Protein AF-A0A8T8C9V7-F1 (afdb_monomer)

Solvent-accessible surface area (backbone atoms only — not comparable to full-atom values): 4464 Å² total; per-residue (Å²): 81,33,39,29,30,73,89,54,51,72,45,75,28,45,78,74,46,79,59,98,54,36,38,33,27,33,42,95,88,41,81,45,80,44,49,69,79,39,93,51,44,49,78,33,89,47,66,29,59,39,34,59,72,49,64,52,62,67,70,59,30,49,54,42,43,57,50,50,55,56,51,56,65,56,68,76,71,120

Mean predicted aligned error: 6.94 Å

Radius of gyration: 13.94 Å; Cα contacts (8 Å, |Δi|>4): 121; chains: 1; bounding box: 28×25×36 Å

Sequence (78 aa):
MLVASKSGLISVVDLIEETKKTWVVMDEKVKKTISKTDPNTRSFNLMSDALKWVGAEPELIQTFLASEAKSDEQATKH

Foldseek 3Di:
DWKAFLVGDIFDWAFPDDDPFWTFTAGPNDTDIGGPPDPGMDDDPFPLVSCVNSVHDPVVSVVRVVVVVVVVVVVPPD

Nearest PDB 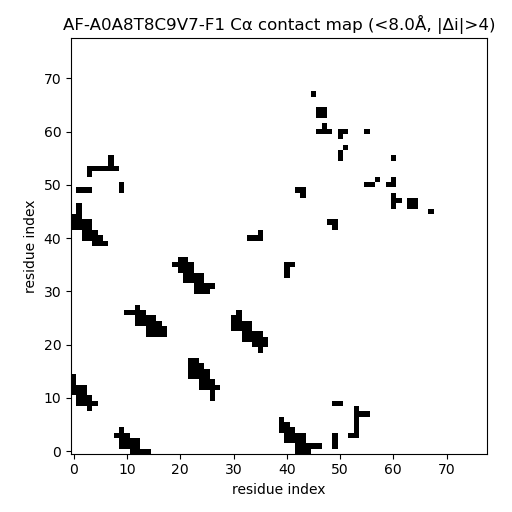structures (foldseek):
  5dy9-assembly1_F  TM=7.954E-01  e=2.309E-01  Methanocaldococcus jannaschii DSM 2661
  4noy-assembly1_A  TM=8.136E-01  e=2.991E-01  Listeria monocytogenes
  4nl3-assembly1_D  TM=8.253E-01  e=3.874E-01  Listeria monocytogenes
  1kq1-assembly1_A  TM=8.431E-01  e=4.705E-01  Staphylococcus aureus
  4x9c-assembly1_C  TM=7.956E-01  e=5.713E-01  Methanocaldococcus jannaschii

Structure (mmCIF, N/CA/C/O backbone):
data_AF-A0A8T8C9V7-F1
#
_entry.id   AF-A0A8T8C9V7-F1
#
loop_
_atom_site.group_PDB
_atom_site.id
_atom_site.type_symbol
_atom_site.label_atom_id
_atom_site.label_alt_id
_atom_site.label_comp_id
_atom_site.label_asym_id
_atom_site.label_entity_id
_atom_site.label_seq_id
_atom_site.pdbx_PDB_ins_code
_atom_site.Cartn_x
_atom_site.Cartn_y
_atom_site.Cartn_z
_atom_site.occupancy
_atom_site.B_iso_or_equiv
_atom_site.auth_seq_id
_atom_site.auth_comp_id
_atom_site.auth_asym_id
_atom_site.auth_atom_id
_atom_site.pdbx_PDB_model_num
ATOM 1 N N . MET A 1 1 ? 5.898 -6.529 0.246 1.00 85.81 1 MET A N 1
ATOM 2 C CA . MET A 1 1 ? 5.593 -5.079 0.336 1.00 85.81 1 MET A CA 1
ATOM 3 C C . MET A 1 1 ? 4.099 -4.912 0.114 1.00 85.81 1 MET A C 1
ATOM 5 O O . MET A 1 1 ? 3.531 -5.686 -0.646 1.00 85.81 1 MET A O 1
ATOM 9 N N . LEU A 1 2 ? 3.441 -3.952 0.756 1.00 89.44 2 LEU A N 1
ATOM 10 C CA . LEU A 1 2 ? 2.038 -3.655 0.463 1.00 89.44 2 LEU A CA 1
ATOM 11 C C . LEU A 1 2 ? 1.969 -2.431 -0.432 1.00 89.44 2 LEU A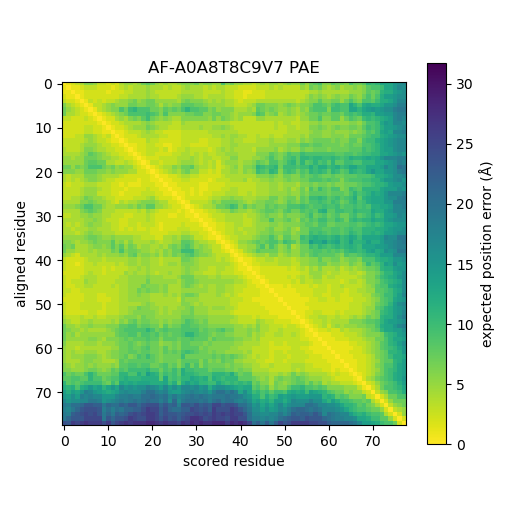 C 1
ATOM 13 O O . LEU A 1 2 ? 2.681 -1.457 -0.201 1.00 89.44 2 LEU A O 1
ATOM 17 N N . VAL A 1 3 ? 1.117 -2.461 -1.446 1.00 89.19 3 VAL A N 1
ATOM 18 C CA . VAL A 1 3 ? 0.833 -1.291 -2.274 1.00 89.19 3 VAL A CA 1
ATOM 19 C C . VAL A 1 3 ? -0.648 -1.013 -2.175 1.00 89.19 3 VAL A C 1
ATOM 21 O O . VAL A 1 3 ? -1.465 -1.856 -2.535 1.00 89.19 3 VAL A O 1
ATOM 24 N N . ALA A 1 4 ? -0.983 0.182 -1.701 1.00 89.31 4 ALA A N 1
ATOM 25 C CA . ALA A 1 4 ? -2.344 0.675 -1.712 1.00 89.31 4 ALA A CA 1
ATOM 26 C C . ALA A 1 4 ? -2.513 1.730 -2.801 1.00 89.31 4 ALA A C 1
ATOM 28 O O . ALA A 1 4 ? -1.630 2.554 -3.060 1.00 89.31 4 ALA A O 1
ATOM 29 N N . SER A 1 5 ? -3.683 1.711 -3.416 1.00 86.88 5 SER A N 1
ATOM 30 C CA . SER A 1 5 ? -4.133 2.711 -4.372 1.00 86.88 5 SER A CA 1
ATOM 31 C C . SER A 1 5 ? -5.288 3.513 -3.783 1.00 86.88 5 SER A C 1
ATOM 33 O O . SER A 1 5 ? -6.069 3.007 -2.979 1.00 86.88 5 SER A O 1
ATOM 35 N N . LYS A 1 6 ? -5.405 4.784 -4.170 1.00 82.62 6 LYS A N 1
ATOM 36 C CA . LYS A 1 6 ? -6.434 5.704 -3.664 1.00 82.62 6 LYS A CA 1
ATOM 37 C C . LYS A 1 6 ? -7.857 5.247 -4.011 1.00 82.62 6 LYS A C 1
ATOM 39 O O . LYS A 1 6 ? -8.814 5.700 -3.398 1.00 82.62 6 LYS A O 1
ATOM 44 N N . SER A 1 7 ? -7.994 4.335 -4.972 1.00 80.00 7 SER A N 1
ATOM 45 C CA . SER A 1 7 ? -9.244 3.646 -5.299 1.00 80.00 7 SER A CA 1
ATOM 46 C C . SER A 1 7 ? -9.650 2.579 -4.274 1.00 80.00 7 SER A C 1
ATOM 48 O O . SER A 1 7 ? -10.688 1.952 -4.452 1.00 80.00 7 SER A O 1
ATOM 50 N N . GLY A 1 8 ? -8.859 2.356 -3.220 1.00 79.56 8 GLY A N 1
ATOM 51 C CA . GLY A 1 8 ? -9.154 1.381 -2.171 1.00 79.56 8 GLY A CA 1
ATOM 52 C C . GLY A 1 8 ? -8.620 -0.024 -2.439 1.00 79.56 8 GLY A C 1
ATOM 53 O O . GLY A 1 8 ? -8.873 -0.924 -1.645 1.00 79.56 8 GLY A O 1
ATOM 54 N N . LEU A 1 9 ? -7.862 -0.235 -3.522 1.00 85.56 9 LEU A N 1
ATOM 55 C CA . LEU A 1 9 ? -7.219 -1.528 -3.765 1.00 85.56 9 LEU A CA 1
ATOM 56 C C . LEU A 1 9 ? -5.902 -1.597 -3.004 1.00 85.56 9 LEU A C 1
ATOM 58 O O . LEU A 1 9 ? -5.034 -0.742 -3.202 1.00 85.56 9 LEU A O 1
ATOM 62 N N . ILE A 1 10 ? -5.760 -2.633 -2.183 1.00 88.38 10 ILE A N 1
ATOM 63 C CA . ILE A 1 10 ? -4.518 -2.994 -1.508 1.00 88.38 10 ILE A CA 1
ATOM 64 C C . ILE A 1 10 ? -4.075 -4.340 -2.067 1.00 88.38 10 ILE A C 1
ATOM 66 O O . ILE A 1 10 ? -4.817 -5.318 -2.001 1.00 88.38 10 ILE A O 1
ATOM 70 N N . SER A 1 11 ? -2.862 -4.381 -2.604 1.00 87.50 11 SER A N 1
ATOM 71 C CA . SER A 1 11 ? -2.252 -5.597 -3.132 1.00 87.50 11 SER A CA 1
ATOM 72 C C . SER A 1 11 ? -0.969 -5.896 -2.372 1.00 87.50 11 SER A C 1
ATOM 74 O O . SER A 1 11 ? -0.149 -5.006 -2.118 1.00 87.50 11 SER A O 1
ATOM 76 N N . VAL A 1 12 ? -0.796 -7.165 -2.014 1.00 89.25 12 VAL A N 1
ATOM 77 C CA . VAL A 1 12 ? 0.476 -7.681 -1.510 1.00 89.25 12 VAL A CA 1
ATOM 78 C C . VAL A 1 12 ? 1.341 -7.967 -2.724 1.00 89.25 12 VAL A C 1
ATOM 80 O O . VAL A 1 12 ? 0.958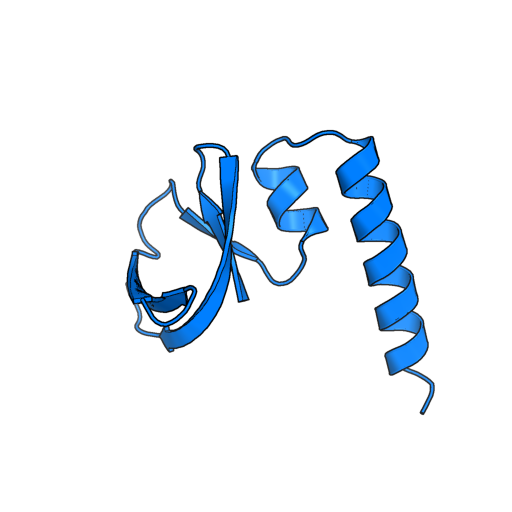 -8.754 -3.582 1.00 89.25 12 VAL A O 1
ATOM 83 N N . VAL A 1 13 ? 2.489 -7.309 -2.807 1.00 89.06 13 VAL A N 1
ATOM 84 C CA . VAL A 1 13 ? 3.384 -7.443 -3.952 1.00 89.06 13 VAL A CA 1
ATOM 85 C C . VAL A 1 13 ? 4.818 -7.668 -3.503 1.00 89.06 13 VAL A C 1
ATOM 87 O O . VAL A 1 13 ? 5.277 -7.136 -2.481 1.00 89.06 13 VAL A O 1
ATOM 90 N N . ASP A 1 14 ? 5.548 -8.425 -4.307 1.00 90.19 14 ASP A N 1
ATOM 91 C CA . ASP A 1 14 ? 6.974 -8.637 -4.114 1.00 90.19 14 ASP A CA 1
ATOM 92 C C . ASP A 1 14 ? 7.744 -7.570 -4.876 1.00 90.19 14 ASP A C 1
ATOM 94 O O . ASP A 1 14 ? 7.600 -7.425 -6.088 1.00 90.19 14 ASP A O 1
ATOM 98 N N . LEU A 1 15 ? 8.560 -6.790 -4.173 1.00 89.31 15 LEU A N 1
ATOM 99 C CA . LEU A 1 15 ? 9.413 -5.804 -4.821 1.00 89.31 15 LEU A CA 1
ATOM 100 C C . LEU A 1 15 ? 10.526 -6.540 -5.573 1.00 89.31 15 LEU A C 1
ATOM 102 O O . LEU A 1 15 ? 11.366 -7.186 -4.955 1.00 89.31 15 LEU A O 1
ATOM 106 N N . ILE A 1 16 ? 10.526 -6.434 -6.901 1.00 91.62 16 ILE A N 1
ATOM 107 C CA . ILE A 1 16 ? 11.573 -7.016 -7.747 1.00 91.62 16 ILE A CA 1
ATOM 108 C C . ILE A 1 16 ? 12.715 -6.019 -7.911 1.00 91.62 16 ILE A C 1
ATOM 110 O O . ILE A 1 16 ? 13.881 -6.366 -7.769 1.00 91.62 16 ILE A O 1
ATOM 114 N N . GLU A 1 17 ? 12.374 -4.776 -8.247 1.00 89.81 17 GLU A N 1
ATOM 115 C CA . GLU A 1 17 ? 13.349 -3.731 -8.530 1.00 89.81 17 GLU A CA 1
ATOM 116 C C . GLU A 1 17 ? 12.793 -2.372 -8.117 1.00 89.81 17 GLU A C 1
ATOM 118 O O . GLU A 1 17 ? 11.621 -2.059 -8.323 1.00 89.81 17 GLU A O 1
ATOM 123 N N . GLU A 1 18 ? 13.645 -1.533 -7.545 1.00 88.81 18 GLU A N 1
ATOM 124 C CA . GLU A 1 18 ? 13.295 -0.183 -7.137 1.00 88.81 18 GLU A CA 1
ATOM 125 C C . GLU A 1 18 ? 14.202 0.822 -7.842 1.00 88.81 18 GLU A C 1
ATOM 127 O O . GLU A 1 18 ? 15.418 0.822 -7.667 1.00 88.81 18 GLU A O 1
ATOM 132 N N . THR A 1 19 ? 13.604 1.729 -8.613 1.00 87.69 19 THR A N 1
ATOM 133 C CA . THR A 1 19 ? 14.317 2.854 -9.224 1.00 87.69 19 THR A CA 1
ATOM 134 C C . THR A 1 19 ? 14.005 4.150 -8.474 1.00 87.69 19 THR A C 1
ATOM 136 O O . THR A 1 19 ? 13.220 4.179 -7.528 1.00 87.69 19 THR A O 1
ATOM 139 N N . LYS A 1 20 ? 14.579 5.283 -8.899 1.00 85.75 20 LYS A N 1
ATOM 140 C CA . LYS A 1 20 ? 14.267 6.593 -8.293 1.00 85.75 20 LYS A CA 1
ATOM 141 C C . LYS A 1 20 ? 12.817 7.038 -8.513 1.00 85.75 20 LYS A C 1
ATOM 143 O O . LYS A 1 20 ? 12.303 7.810 -7.713 1.00 85.75 20 LYS A O 1
ATOM 148 N N . LYS A 1 21 ? 12.175 6.591 -9.597 1.00 87.94 21 LYS A N 1
ATOM 149 C CA . LYS A 1 21 ? 10.843 7.070 -10.015 1.00 87.94 21 LYS A CA 1
ATOM 150 C C . LYS A 1 21 ? 9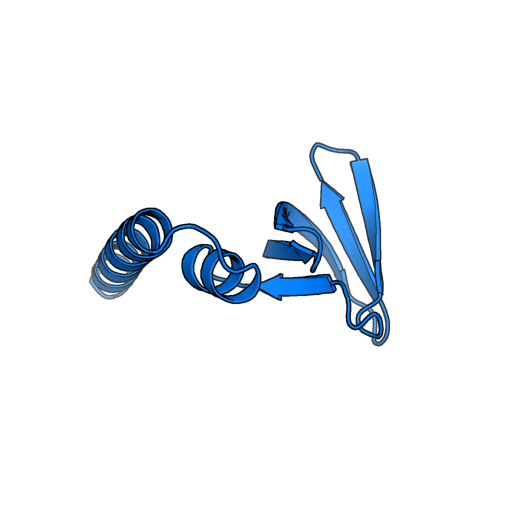.784 5.973 -10.048 1.00 87.94 21 LYS A C 1
ATOM 152 O O . LYS A 1 21 ? 8.601 6.293 -10.043 1.00 87.94 21 LYS A O 1
ATOM 157 N N . THR A 1 22 ? 10.184 4.705 -10.059 1.00 90.00 22 THR A N 1
ATOM 158 C CA . THR A 1 22 ? 9.275 3.562 -10.186 1.00 90.00 22 THR A CA 1
ATOM 159 C C . THR A 1 22 ? 9.656 2.426 -9.240 1.00 90.00 22 THR A C 1
ATOM 161 O O . THR A 1 22 ? 10.825 2.248 -8.902 1.00 90.00 22 THR A O 1
ATOM 164 N N . TRP A 1 23 ? 8.658 1.653 -8.833 1.00 89.31 23 TRP A N 1
ATOM 165 C CA . TRP A 1 23 ? 8.794 0.333 -8.234 1.00 89.31 23 TRP A CA 1
ATOM 166 C C . TRP A 1 23 ? 8.336 -0.703 -9.254 1.00 89.31 23 TRP A C 1
ATOM 168 O O . TRP A 1 23 ? 7.250 -0.594 -9.818 1.00 89.31 23 TRP A O 1
ATOM 178 N N . VAL A 1 24 ? 9.156 -1.710 -9.496 1.00 91.31 24 VAL A N 1
ATOM 179 C CA . VAL A 1 24 ? 8.805 -2.883 -10.285 1.00 91.31 24 VAL A CA 1
ATOM 180 C C . VAL A 1 24 ? 8.495 -3.994 -9.301 1.00 91.31 24 VAL A C 1
ATOM 182 O O . VAL A 1 24 ? 9.365 -4.423 -8.544 1.00 91.31 24 VAL A O 1
ATOM 185 N N . VAL A 1 25 ? 7.252 -4.449 -9.304 1.00 91.19 25 VAL A N 1
ATOM 186 C CA . VAL A 1 25 ? 6.743 -5.421 -8.342 1.00 91.19 25 VAL A CA 1
ATOM 187 C C . VAL A 1 25 ? 6.165 -6.643 -9.054 1.00 91.19 25 VAL A C 1
ATOM 189 O O . VAL A 1 25 ? 5.772 -6.566 -10.219 1.00 91.19 25 VAL A O 1
ATOM 192 N N . MET A 1 26 ? 6.117 -7.780 -8.370 1.00 90.81 26 MET A N 1
ATOM 193 C CA . MET A 1 26 ? 5.417 -8.984 -8.799 1.00 90.81 26 MET A CA 1
ATOM 194 C C . MET A 1 26 ? 4.139 -9.119 -7.979 1.00 90.81 26 MET A C 1
ATOM 196 O O . MET A 1 26 ? 4.189 -9.156 -6.755 1.00 90.81 26 MET A O 1
ATOM 200 N N . ASP A 1 27 ? 3.008 -9.188 -8.661 1.00 88.00 27 ASP A N 1
ATOM 201 C CA . ASP A 1 27 ? 1.692 -9.416 -8.075 1.00 88.00 27 ASP A CA 1
ATOM 202 C C . ASP A 1 27 ? 1.144 -10.713 -8.668 1.00 88.00 27 ASP A C 1
ATOM 204 O O . ASP A 1 27 ? 0.910 -10.777 -9.871 1.00 88.00 27 ASP A O 1
ATOM 208 N N . GLU A 1 28 ? 1.053 -11.779 -7.874 1.00 85.06 28 GLU A N 1
ATOM 209 C CA . GLU A 1 28 ? 0.583 -13.101 -8.325 1.00 85.06 28 GLU A CA 1
ATOM 210 C C . GLU A 1 28 ? 1.261 -13.614 -9.618 1.00 85.06 28 GLU A C 1
ATOM 212 O O . GLU A 1 28 ? 0.620 -14.140 -10.526 1.00 85.06 28 GLU A O 1
ATOM 217 N N . LYS A 1 29 ? 2.592 -13.470 -9.714 1.00 85.56 29 LYS A N 1
ATOM 218 C CA . LYS A 1 29 ? 3.417 -13.780 -10.911 1.00 85.56 29 LYS A CA 1
ATOM 219 C C . LYS A 1 29 ? 3.216 -12.839 -12.106 1.00 85.56 29 LYS A C 1
ATOM 221 O O . LYS A 1 29 ? 3.841 -13.033 -13.148 1.00 85.56 29 LYS A O 1
ATOM 226 N N . VAL A 1 30 ? 2.415 -11.791 -11.961 1.00 87.44 30 VAL A N 1
ATOM 227 C CA . VAL A 1 30 ? 2.276 -10.710 -12.936 1.00 87.44 30 VAL A CA 1
ATOM 228 C C . VAL A 1 30 ? 3.225 -9.578 -12.563 1.00 87.44 30 VAL A C 1
ATOM 230 O O . VAL A 1 30 ? 3.151 -8.999 -11.482 1.00 87.44 30 VAL A O 1
ATOM 233 N N . LYS A 1 31 ? 4.132 -9.230 -13.476 1.00 89.88 31 LYS A N 1
ATOM 234 C CA . LYS A 1 31 ? 5.028 -8.086 -13.293 1.00 89.88 31 LYS A CA 1
ATOM 235 C C . LYS A 1 31 ? 4.244 -6.785 -13.484 1.00 89.88 31 LYS A C 1
ATOM 237 O O . LYS A 1 31 ? 3.693 -6.550 -14.558 1.00 89.88 31 LYS A O 1
ATOM 242 N N . LYS A 1 32 ? 4.228 -5.930 -12.463 1.00 87.50 32 LYS A N 1
ATOM 243 C CA . LYS A 1 32 ? 3.603 -4.603 -12.475 1.00 87.50 32 LYS A CA 1
ATOM 244 C C . LYS A 1 32 ? 4.650 -3.523 -12.222 1.00 87.50 32 LYS A C 1
ATOM 246 O O . LYS A 1 32 ? 5.594 -3.717 -11.462 1.00 87.50 32 LYS A O 1
ATOM 251 N N . THR A 1 33 ? 4.465 -2.366 -12.846 1.00 88.94 33 THR A N 1
ATOM 252 C CA . THR A 1 33 ? 5.311 -1.189 -12.623 1.00 88.94 33 THR A CA 1
ATOM 253 C C . THR A 1 33 ? 4.457 -0.095 -12.008 1.00 88.94 33 THR A C 1
ATOM 255 O O . THR A 1 33 ? 3.456 0.310 -12.591 1.00 88.94 33 THR A O 1
ATOM 258 N N . ILE A 1 34 ? 4.856 0.377 -10.834 1.00 86.44 34 ILE A N 1
ATOM 259 C CA . ILE A 1 34 ? 4.174 1.417 -10.068 1.00 86.44 34 ILE A CA 1
ATOM 260 C C . ILE A 1 34 ? 5.053 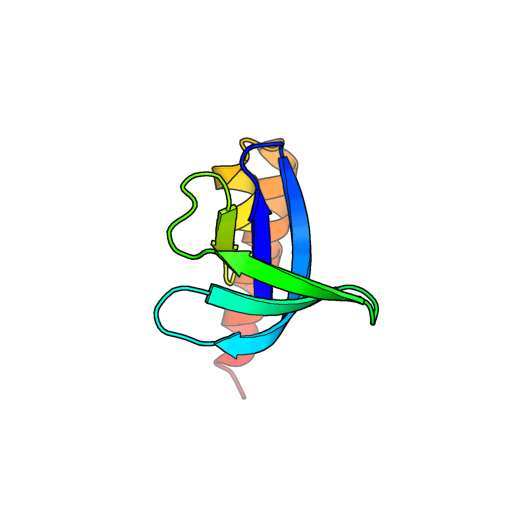2.661 -10.064 1.00 86.44 34 ILE A C 1
ATOM 262 O O . ILE A 1 34 ? 6.257 2.584 -9.828 1.00 86.44 34 ILE A O 1
ATOM 266 N N . SER A 1 35 ? 4.464 3.823 -10.311 1.00 87.75 35 SER A N 1
ATOM 267 C CA . SER A 1 35 ? 5.187 5.094 -10.295 1.00 87.75 35 SER A CA 1
ATOM 268 C C . SER A 1 35 ? 5.193 5.685 -8.889 1.00 87.75 35 SER A C 1
ATOM 270 O O . SER A 1 35 ? 4.141 5.966 -8.330 1.00 87.75 35 SER A O 1
ATOM 272 N N . LYS A 1 36 ? 6.375 5.967 -8.331 1.00 84.31 36 LYS A N 1
ATOM 273 C CA . LYS A 1 36 ? 6.504 6.638 -7.019 1.00 84.31 36 LYS A CA 1
ATOM 274 C C . LYS A 1 36 ? 6.013 8.078 -7.035 1.00 84.31 36 LYS A C 1
ATOM 276 O O . LYS A 1 36 ? 5.735 8.663 -5.997 1.00 84.31 36 LYS A O 1
ATOM 281 N N . THR A 1 37 ? 6.003 8.671 -8.223 1.00 84.06 37 THR A N 1
ATOM 282 C CA . THR A 1 37 ? 5.536 10.036 -8.452 1.00 84.06 37 THR A CA 1
ATOM 283 C C . THR A 1 37 ? 4.021 10.110 -8.595 1.00 84.06 37 THR A C 1
ATOM 285 O O . THR A 1 37 ? 3.493 11.213 -8.680 1.00 84.06 37 THR A O 1
ATOM 288 N N . ASP A 1 38 ? 3.328 8.969 -8.679 1.00 83.38 38 ASP A N 1
ATOM 289 C CA . ASP A 1 38 ? 1.874 8.948 -8.773 1.00 83.38 38 ASP A CA 1
ATOM 290 C C . ASP A 1 38 ? 1.266 9.187 -7.381 1.00 83.38 38 ASP A C 1
ATOM 292 O O . ASP A 1 38 ? 1.470 8.372 -6.477 1.00 83.38 38 ASP A O 1
ATOM 296 N N . PRO A 1 39 ? 0.504 10.278 -7.177 1.00 81.50 39 PRO A N 1
ATOM 297 C CA . PRO A 1 39 ? -0.153 10.545 -5.900 1.00 81.50 39 PRO A CA 1
ATOM 298 C C . PRO A 1 39 ? -1.245 9.521 -5.557 1.00 81.50 39 PRO A C 1
ATOM 300 O O . PRO A 1 39 ? -1.745 9.518 -4.430 1.00 81.50 39 PRO A O 1
ATOM 303 N N . ASN A 1 40 ? -1.646 8.676 -6.510 1.00 84.50 40 ASN A N 1
ATOM 304 C CA . ASN A 1 40 ? -2.688 7.679 -6.310 1.00 84.50 40 ASN A CA 1
ATOM 305 C C . ASN A 1 40 ? -2.172 6.357 -5.750 1.00 84.50 40 ASN A C 1
ATOM 307 O O . ASN A 1 40 ? -2.996 5.564 -5.310 1.00 84.50 40 ASN A O 1
ATOM 311 N N . THR A 1 41 ? -0.864 6.097 -5.751 1.00 85.56 41 THR A N 1
ATOM 312 C CA . THR A 1 41 ? -0.306 4.822 -5.280 1.00 85.56 41 THR A CA 1
ATOM 313 C C . THR A 1 41 ? 0.756 5.043 -4.225 1.00 85.56 41 THR A C 1
ATOM 315 O O . THR A 1 41 ? 1.675 5.838 -4.414 1.00 85.56 41 THR A O 1
ATOM 318 N N . ARG A 1 42 ? 0.665 4.303 -3.121 1.00 87.25 42 ARG A N 1
ATOM 319 C CA . ARG A 1 42 ? 1.629 4.387 -2.030 1.00 87.25 42 ARG A CA 1
ATOM 320 C C . ARG A 1 42 ? 1.959 3.003 -1.501 1.00 87.25 42 ARG A C 1
ATOM 322 O O . ARG A 1 42 ? 1.085 2.150 -1.367 1.00 87.25 42 ARG A O 1
ATOM 329 N N . SER A 1 43 ? 3.235 2.788 -1.214 1.00 87.56 43 SER A N 1
ATOM 330 C CA . SER A 1 43 ? 3.702 1.557 -0.596 1.00 87.56 43 SER A CA 1
ATOM 331 C C . SER A 1 43 ? 3.679 1.656 0.926 1.00 87.56 43 SER A C 1
ATOM 333 O O . SER A 1 43 ? 4.025 2.696 1.490 1.00 87.56 43 SER A O 1
ATOM 335 N N . PHE A 1 44 ? 3.343 0.550 1.573 1.00 88.50 44 PHE A N 1
ATOM 336 C CA . PHE A 1 44 ? 3.274 0.389 3.016 1.00 88.50 44 PHE A CA 1
ATOM 337 C C . PHE A 1 44 ? 4.010 -0.886 3.432 1.00 88.50 44 PHE A C 1
ATOM 339 O O . PHE A 1 44 ? 4.136 -1.840 2.658 1.00 88.50 44 PHE A O 1
ATOM 346 N N . ASN A 1 45 ? 4.496 -0.889 4.670 1.00 86.12 45 ASN A N 1
ATOM 347 C CA . ASN A 1 45 ? 5.065 -2.083 5.293 1.00 86.12 45 ASN A CA 1
ATOM 348 C C . ASN A 1 45 ? 4.014 -2.832 6.119 1.00 86.12 45 ASN A C 1
ATOM 350 O O . ASN A 1 45 ? 4.046 -4.056 6.157 1.00 86.12 45 ASN A O 1
ATOM 354 N N . LEU A 1 46 ? 3.078 -2.092 6.720 1.00 87.19 46 LEU A N 1
ATOM 355 C CA . LEU A 1 46 ? 2.001 -2.615 7.554 1.00 87.19 46 LEU A CA 1
ATOM 356 C C . LEU A 1 46 ? 0.661 -2.562 6.816 1.00 87.19 46 LEU A C 1
ATOM 358 O O . LEU A 1 46 ? 0.361 -1.600 6.099 1.00 87.19 46 LEU A O 1
ATOM 362 N N . MET A 1 47 ? -0.151 -3.599 7.007 1.00 87.44 47 MET A N 1
ATOM 363 C CA . MET A 1 47 ? -1.496 -3.694 6.444 1.00 87.44 47 MET A CA 1
ATOM 364 C C . MET A 1 47 ? -2.431 -2.699 7.121 1.00 87.44 47 MET A C 1
ATOM 366 O O . MET A 1 47 ? -3.233 -2.059 6.443 1.00 87.44 47 MET A O 1
ATOM 370 N N . SER A 1 48 ? -2.287 -2.501 8.432 1.00 90.06 48 SER A N 1
ATOM 371 C CA . SER A 1 48 ? -3.065 -1.505 9.174 1.00 90.06 48 SER A CA 1
ATOM 372 C C . SER A 1 48 ? -2.873 -0.083 8.629 1.00 90.06 48 SER A C 1
ATOM 374 O O . SER A 1 48 ? -3.854 0.639 8.443 1.00 90.06 48 SER A O 1
ATOM 376 N N . ASP A 1 49 ? -1.640 0.300 8.288 1.00 89.50 49 ASP A N 1
ATOM 377 C CA . ASP A 1 49 ? -1.336 1.606 7.693 1.00 89.50 49 ASP A CA 1
ATOM 378 C C . ASP A 1 49 ? -1.945 1.766 6.295 1.00 89.50 49 ASP A C 1
ATOM 380 O O . ASP A 1 49 ? -2.522 2.813 5.984 1.00 89.50 49 ASP A O 1
ATOM 384 N N . ALA A 1 50 ? -1.850 0.724 5.462 1.00 90.31 50 ALA A N 1
ATOM 385 C CA . ALA A 1 50 ? -2.464 0.709 4.138 1.00 90.31 50 ALA A CA 1
ATOM 386 C C . ALA A 1 50 ? -3.989 0.876 4.236 1.00 90.31 50 ALA A C 1
ATOM 388 O O . ALA A 1 50 ? -4.565 1.729 3.559 1.00 90.31 50 ALA A O 1
ATOM 389 N N . LEU A 1 51 ? -4.628 0.116 5.133 1.00 89.56 51 LEU A N 1
ATOM 390 C CA . LEU A 1 51 ? -6.066 0.167 5.405 1.00 89.56 51 LEU A CA 1
ATOM 391 C C . LEU A 1 51 ? -6.505 1.542 5.924 1.00 89.56 51 LEU A C 1
ATOM 393 O O . LEU A 1 51 ? -7.507 2.093 5.466 1.00 89.56 51 LEU A O 1
ATOM 397 N N . LYS A 1 52 ? -5.728 2.138 6.831 1.00 89.44 52 LYS A N 1
ATOM 398 C CA . LYS A 1 52 ? -5.987 3.480 7.360 1.00 89.44 52 LYS A CA 1
ATOM 399 C C . LYS A 1 52 ? -5.898 4.550 6.277 1.00 89.44 52 LYS A C 1
ATOM 401 O O . LYS A 1 52 ? -6.684 5.494 6.287 1.00 89.44 52 LYS A O 1
ATOM 406 N N . TRP A 1 53 ? -4.961 4.411 5.342 1.00 88.12 53 TRP A N 1
ATOM 407 C CA . TRP A 1 53 ? -4.799 5.369 4.253 1.00 88.12 53 TRP A CA 1
ATOM 408 C C . TRP A 1 53 ? -5.933 5.296 3.225 1.00 88.12 53 TRP A C 1
ATOM 410 O O . TRP A 1 53 ? -6.391 6.341 2.764 1.00 88.12 53 TRP A O 1
ATOM 420 N N . VAL A 1 54 ? -6.414 4.092 2.894 1.00 88.56 54 VAL A N 1
ATOM 421 C CA . VAL A 1 54 ? -7.566 3.931 1.987 1.00 88.56 54 VAL A CA 1
ATOM 422 C C . VAL A 1 54 ? -8.913 4.235 2.649 1.00 88.56 54 VAL A C 1
ATOM 424 O O . VAL A 1 54 ? -9.917 4.332 1.951 1.00 88.56 54 VAL A O 1
ATOM 427 N N . GLY A 1 55 ? -8.945 4.398 3.975 1.00 87.25 55 GLY A N 1
ATOM 428 C CA . GLY A 1 55 ? -10.178 4.642 4.724 1.00 87.25 55 GLY A CA 1
ATOM 429 C C . GLY A 1 55 ? -11.049 3.393 4.871 1.00 87.25 55 GLY A C 1
ATOM 430 O O . GLY A 1 55 ? -12.269 3.493 4.786 1.00 87.25 55 GLY A O 1
ATOM 431 N N . ALA A 1 56 ? -10.431 2.223 5.055 1.00 87.31 56 ALA A N 1
ATOM 432 C CA . ALA A 1 56 ? -11.147 0.982 5.337 1.00 87.31 56 ALA A CA 1
ATOM 433 C C . ALA A 1 56 ? -11.814 1.002 6.726 1.00 87.31 56 ALA A C 1
ATOM 435 O O . ALA A 1 56 ? -11.561 1.884 7.550 1.00 87.31 56 ALA A O 1
ATOM 436 N N . GLU A 1 57 ? -12.644 -0.008 6.993 1.00 89.69 57 GLU A N 1
ATOM 437 C CA . GLU A 1 57 ? -13.382 -0.141 8.250 1.00 89.69 57 GLU A CA 1
ATOM 438 C C . GLU A 1 57 ? -12.458 -0.080 9.488 1.00 89.69 57 GLU A C 1
ATOM 440 O O . GLU A 1 57 ? -11.463 -0.817 9.558 1.00 89.69 57 GLU A O 1
ATOM 445 N N . PRO A 1 58 ? -12.786 0.745 10.502 1.00 87.75 58 PRO A N 1
ATOM 446 C CA . PRO A 1 58 ? -11.975 0.886 11.712 1.00 87.75 58 PRO A CA 1
ATOM 447 C C . PRO A 1 58 ? -11.746 -0.428 12.467 1.00 87.75 58 PRO A C 1
ATOM 449 O O . PRO A 1 58 ? -10.658 -0.640 13.003 1.00 87.75 58 PRO A O 1
ATOM 452 N N . GLU A 1 59 ? -12.741 -1.319 12.497 1.00 88.94 59 GLU A N 1
ATOM 453 C CA . GLU A 1 59 ? -12.636 -2.627 13.161 1.00 88.94 59 GLU A CA 1
ATOM 454 C C . GLU A 1 59 ? -11.603 -3.534 12.477 1.00 88.94 59 GLU A C 1
ATOM 456 O O . GLU A 1 59 ? -10.819 -4.222 13.140 1.00 88.94 59 GLU A O 1
ATOM 461 N N . LEU A 1 60 ? -11.540 -3.483 11.142 1.00 87.50 60 LEU A N 1
ATOM 462 C CA . LEU A 1 60 ? -10.556 -4.224 10.359 1.00 87.50 60 LEU A CA 1
ATOM 463 C C . LEU A 1 60 ? -9.147 -3.684 10.625 1.00 87.50 60 LEU A C 1
ATOM 465 O O . LEU A 1 60 ? -8.237 -4.457 10.920 1.00 87.50 60 LEU A O 1
ATOM 469 N N . ILE A 1 61 ? -8.981 -2.357 10.603 1.00 89.12 61 ILE A N 1
ATOM 470 C CA . ILE A 1 61 ? -7.704 -1.698 10.914 1.00 89.12 61 ILE A CA 1
ATOM 471 C C . ILE A 1 61 ? -7.217 -2.102 12.310 1.00 89.12 61 ILE A C 1
ATOM 473 O O . ILE A 1 61 ? -6.059 -2.485 12.455 1.00 89.12 61 ILE A O 1
ATOM 477 N N . GLN A 1 62 ? -8.086 -2.063 13.328 1.00 88.69 62 GLN A N 1
ATOM 478 C CA . GLN A 1 62 ? -7.727 -2.460 14.694 1.00 88.69 62 GLN A CA 1
ATOM 479 C C . GLN A 1 62 ? -7.337 -3.935 14.796 1.00 88.69 62 GLN A C 1
ATOM 481 O O . GLN A 1 62 ? -6.387 -4.260 15.505 1.00 88.69 62 GLN A O 1
ATOM 486 N N . THR A 1 63 ? -8.022 -4.823 14.071 1.00 88.69 63 THR A N 1
ATOM 487 C CA . THR A 1 63 ? -7.707 -6.260 14.059 1.00 88.69 63 THR A CA 1
ATOM 488 C C . THR A 1 63 ? -6.293 -6.515 13.534 1.00 88.69 63 THR A C 1
ATOM 490 O O . THR A 1 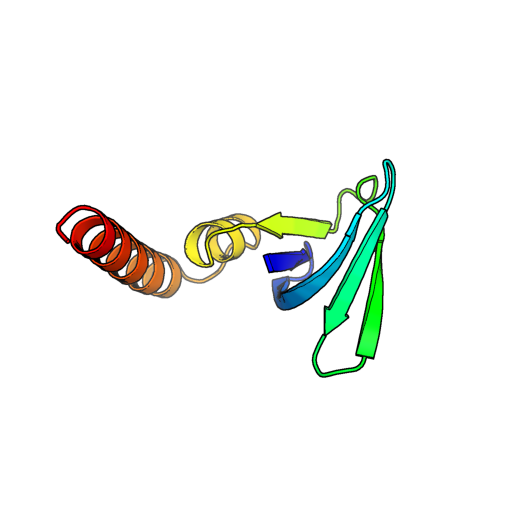63 ? -5.517 -7.248 14.159 1.00 88.69 63 THR A O 1
ATOM 493 N N . PHE A 1 64 ? -5.929 -5.874 12.419 1.00 87.62 64 PHE A N 1
ATOM 494 C CA . PHE A 1 64 ? -4.582 -5.974 11.856 1.00 87.62 64 PHE A CA 1
ATOM 495 C C . PHE A 1 64 ? -3.545 -5.298 12.747 1.00 87.62 64 PHE A C 1
ATOM 497 O O . PHE A 1 64 ? -2.533 -5.915 13.051 1.00 87.62 64 PHE A O 1
ATOM 504 N N . LEU A 1 65 ? -3.827 -4.0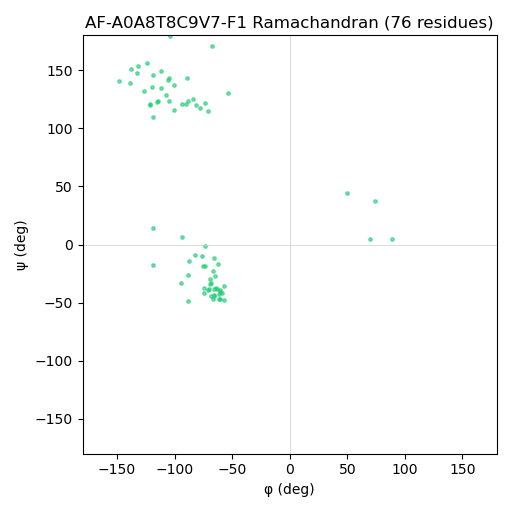99 13.257 1.00 88.12 65 LEU A N 1
ATOM 505 C CA . LEU A 1 65 ? -2.916 -3.363 14.133 1.00 88.12 65 LEU A CA 1
ATOM 506 C C . LEU A 1 65 ? -2.614 -4.131 15.431 1.00 88.12 65 LEU A C 1
ATOM 508 O O . LEU A 1 65 ? -1.466 -4.204 15.859 1.00 88.12 65 LEU A O 1
ATOM 512 N N . ALA A 1 66 ? -3.622 -4.771 16.030 1.00 86.81 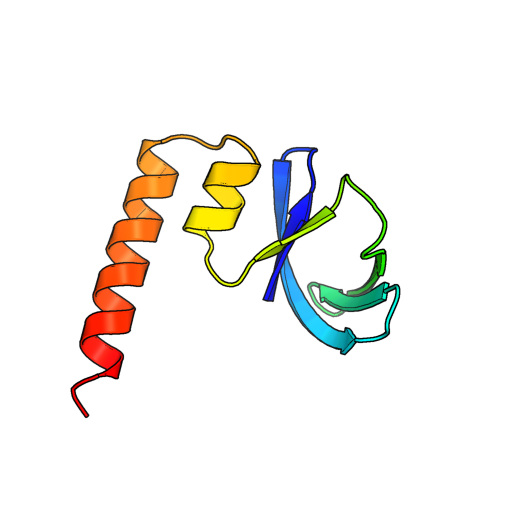66 ALA A N 1
ATOM 513 C CA . ALA A 1 66 ? -3.443 -5.623 17.203 1.00 86.81 66 ALA A CA 1
ATOM 514 C C . ALA A 1 66 ? -2.662 -6.911 16.890 1.00 86.81 66 ALA A C 1
ATOM 516 O O . ALA A 1 66 ? -1.938 -7.413 17.750 1.00 86.81 66 ALA A O 1
ATOM 517 N N . SER A 1 67 ? -2.812 -7.462 15.684 1.00 85.06 67 SER A N 1
ATOM 518 C CA . SER A 1 67 ? -2.075 -8.653 15.238 1.00 85.06 67 SER A CA 1
ATOM 519 C C . SER A 1 67 ? -0.609 -8.333 14.919 1.00 85.06 67 SER A C 1
ATOM 521 O O . SER A 1 67 ? 0.288 -9.079 15.310 1.00 85.06 67 SER A O 1
ATOM 523 N N . GLU A 1 68 ? -0.358 -7.200 14.265 1.00 81.94 68 GLU A N 1
ATOM 524 C CA . GLU A 1 68 ? 0.978 -6.694 13.937 1.00 81.94 68 GLU A CA 1
ATOM 525 C C . GLU A 1 68 ? 1.755 -6.321 15.208 1.00 81.94 68 GLU A C 1
ATOM 527 O O . GLU A 1 68 ? 2.889 -6.763 15.372 1.00 81.94 68 GLU A O 1
ATOM 532 N N . ALA A 1 69 ? 1.124 -5.630 16.165 1.00 78.69 69 ALA A N 1
ATOM 533 C CA . ALA A 1 69 ? 1.744 -5.291 17.450 1.00 78.69 69 ALA A CA 1
ATOM 534 C C . ALA A 1 69 ? 2.168 -6.533 18.258 1.00 78.69 69 ALA A C 1
ATOM 536 O O . ALA A 1 69 ? 3.244 -6.561 18.848 1.00 78.69 69 ALA A O 1
ATOM 537 N N . LYS A 1 70 ? 1.355 -7.600 18.249 1.00 72.94 70 LYS A N 1
ATOM 538 C CA . LYS A 1 70 ? 1.708 -8.874 18.903 1.00 72.94 70 LYS A CA 1
ATOM 539 C C . LYS A 1 70 ? 2.846 -9.614 18.197 1.00 72.94 70 LYS A C 1
ATOM 541 O O . LYS A 1 70 ? 3.585 -10.345 18.851 1.00 72.94 70 LYS A O 1
ATOM 546 N N . SER A 1 71 ? 2.971 -9.438 16.882 1.00 63.94 71 SER A N 1
ATOM 547 C CA . SER A 1 71 ? 4.024 -10.075 16.083 1.00 63.94 71 SER A CA 1
ATOM 548 C C . SER A 1 71 ? 5.384 -9.405 16.311 1.00 63.94 71 SER A C 1
ATOM 550 O O . SER A 1 71 ? 6.395 -10.097 16.416 1.00 63.94 71 SER A O 1
ATOM 552 N N . ASP A 1 72 ? 5.409 -8.078 16.466 1.00 57.91 72 ASP A N 1
ATOM 553 C CA . ASP A 1 72 ? 6.633 -7.314 16.755 1.00 57.91 72 ASP A CA 1
ATOM 554 C C . ASP A 1 72 ? 7.169 -7.590 18.178 1.00 57.91 72 ASP A C 1
ATOM 556 O O . ASP A 1 72 ? 8.375 -7.710 18.408 1.00 57.91 72 ASP A O 1
ATOM 560 N N . GLU A 1 73 ? 6.262 -7.825 19.133 1.00 55.34 73 GLU A N 1
ATOM 561 C CA . GLU A 1 73 ? 6.604 -8.157 20.523 1.00 55.34 73 GLU A CA 1
ATOM 562 C C . GLU A 1 73 ? 7.110 -9.605 20.711 1.00 55.34 73 GLU A C 1
ATOM 564 O O . GLU A 1 73 ? 7.781 -9.919 21.696 1.00 55.34 73 GLU A O 1
ATOM 569 N N . GLN A 1 74 ? 6.849 -10.500 19.750 1.00 50.66 74 GLN A N 1
ATOM 570 C CA . GLN A 1 74 ? 7.448 -11.842 19.708 1.00 50.66 74 GLN A CA 1
ATOM 571 C C . GLN A 1 74 ? 8.789 -11.882 18.960 1.00 50.66 74 GLN A C 1
ATOM 573 O O . GLN A 1 74 ? 9.630 -12.7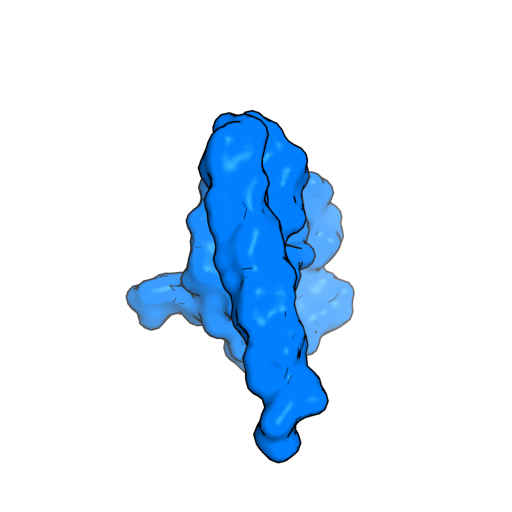21 19.285 1.00 50.66 74 GLN A O 1
ATOM 578 N N . ALA A 1 75 ? 9.037 -10.967 18.018 1.00 48.56 75 ALA A N 1
ATOM 579 C CA . ALA A 1 75 ? 10.296 -10.899 17.268 1.00 48.56 75 ALA A CA 1
ATOM 580 C C . ALA A 1 75 ? 11.483 -10.355 18.091 1.00 48.56 75 ALA A C 1
ATOM 582 O O . ALA A 1 75 ? 12.636 -10.588 17.742 1.00 48.56 75 ALA A O 1
ATOM 583 N N . THR A 1 76 ? 11.223 -9.672 19.207 1.00 45.59 76 THR A N 1
ATOM 584 C CA . THR A 1 76 ? 12.251 -9.101 20.098 1.00 45.59 76 THR A CA 1
ATOM 585 C C . THR A 1 76 ? 12.651 -10.013 21.266 1.00 45.59 76 THR A C 1
ATOM 587 O O . THR A 1 76 ? 13.419 -9.592 22.132 1.00 45.59 76 THR A O 1
ATOM 590 N N . LYS A 1 77 ? 12.161 -11.262 21.313 1.00 44.69 77 LYS A N 1
ATOM 591 C CA . LYS A 1 77 ? 12.375 -12.178 22.450 1.00 44.69 77 LYS A CA 1
ATOM 592 C C . LYS A 1 77 ? 13.132 -13.478 22.153 1.00 44.69 77 LYS A C 1
ATOM 594 O O . LYS A 1 77 ? 13.114 -14.360 23.013 1.00 44.69 77 LYS A O 1
ATOM 599 N N . HIS A 1 78 ? 13.804 -13.603 21.008 1.00 37.47 78 HIS A N 1
ATOM 600 C CA . HIS A 1 78 ? 14.602 -14.791 20.677 1.00 37.47 78 HIS A CA 1
ATOM 601 C C . HIS A 1 78 ? 16.073 -14.488 20.411 1.00 37.47 78 HIS A C 1
ATOM 603 O O . HIS A 1 78 ? 16.354 -13.521 19.671 1.00 37.47 78 HIS A O 1
#

pLDDT: mean 83.41, std 11.8, range [37.47, 91.62]

Secondary structure (DSSP, 8-state):
-EEEETTS-EEE-EEEEE-SSEEEEEETTEEEEEETT-TTEEEES-HHHHHHHHT--HHHHHHHHHHHHHHHHHHT--

Organism: NCBI:txid629265